Protein AF-A0A2I1EZ28-F1 (afdb_monomer_lite)

Organism: NCBI:txid588596

Secondary structure (DSSP, 8-state):
-PPBS-GGGSS---TT-SSEETTTTEEEETTEEEEE-TT-SB---S--EEEEE-S-------

Radius of gyration: 11.48 Å; chains: 1; bounding box: 29×25×26 Å

Structure (mmCIF, N/CA/C/O backbone):
data_AF-A0A2I1EZ28-F1
#
_entry.id   AF-A0A2I1EZ28-F1
#
loop_
_atom_site.group_PDB
_atom_site.id
_atom_site.type_symbol
_atom_site.label_atom_id
_atom_site.label_alt_id
_atom_site.label_comp_id
_atom_site.label_asym_id
_atom_site.label_entity_id
_atom_site.label_seq_id
_atom_site.pdbx_PDB_ins_code
_atom_site.Cartn_x
_atom_site.Cartn_y
_atom_site.Cartn_z
_atom_site.occupancy
_atom_site.B_iso_or_equiv
_atom_site.auth_seq_id
_atom_site.auth_comp_id
_atom_site.auth_asym_id
_atom_site.auth_atom_id
_atom_site.pdbx_PDB_model_num
ATOM 1 N N . MET A 1 1 ? -5.060 10.501 -6.396 1.00 62.47 1 MET A N 1
ATOM 2 C CA . MET A 1 1 ? -4.648 9.208 -6.985 1.00 62.47 1 MET A CA 1
ATOM 3 C C . MET A 1 1 ? -3.547 9.455 -7.995 1.00 62.47 1 MET A C 1
ATOM 5 O O . MET A 1 1 ? -3.669 10.381 -8.787 1.00 62.47 1 MET A O 1
ATOM 9 N N . SER A 1 2 ? -2.494 8.648 -7.949 1.00 83.06 2 SER A N 1
ATOM 10 C CA . SER A 1 2 ? -1.437 8.617 -8.962 1.00 83.06 2 SER A CA 1
ATOM 11 C C . SER A 1 2 ? -1.728 7.532 -9.995 1.00 83.06 2 SER A C 1
ATOM 13 O O . SER A 1 2 ? -2.350 6.527 -9.650 1.00 83.06 2 SER A O 1
ATOM 15 N N . ARG A 1 3 ? -1.279 7.693 -11.245 1.00 91.31 3 ARG A N 1
ATOM 16 C CA . ARG A 1 3 ? -1.405 6.620 -12.245 1.00 91.31 3 ARG A CA 1
ATOM 17 C C . ARG A 1 3 ? -0.406 5.498 -11.985 1.00 91.31 3 ARG A C 1
ATOM 19 O O . ARG A 1 3 ? 0.678 5.743 -11.467 1.00 91.31 3 ARG A O 1
ATOM 26 N N . VAL A 1 4 ? -0.774 4.281 -12.381 1.00 93.00 4 VAL A N 1
ATOM 27 C CA . VAL A 1 4 ? 0.143 3.135 -12.437 1.00 93.00 4 VAL A CA 1
ATOM 28 C C . VAL A 1 4 ? 1.144 3.367 -13.569 1.00 93.00 4 VAL A C 1
ATOM 30 O O . VAL A 1 4 ? 0.735 3.650 -14.693 1.00 93.00 4 VAL A O 1
ATOM 33 N N . ILE A 1 5 ? 2.435 3.196 -13.289 1.00 94.69 5 ILE A N 1
ATOM 34 C CA . ILE A 1 5 ? 3.498 3.175 -14.308 1.00 94.69 5 ILE A CA 1
ATOM 35 C C . ILE A 1 5 ? 4.061 1.765 -14.520 1.00 94.69 5 ILE A C 1
ATOM 37 O O . ILE A 1 5 ? 4.479 1.435 -15.627 1.00 94.69 5 ILE A O 1
ATOM 41 N N . ASN A 1 6 ? 3.984 0.895 -13.505 1.00 92.00 6 ASN A N 1
ATOM 42 C CA . ASN A 1 6 ? 4.341 -0.518 -13.617 1.00 92.00 6 ASN A CA 1
ATOM 43 C C . ASN A 1 6 ? 3.111 -1.423 -13.458 1.00 92.00 6 ASN A C 1
ATOM 45 O O . ASN A 1 6 ? 2.777 -1.878 -12.363 1.00 92.00 6 ASN A O 1
ATOM 49 N N . TYR A 1 7 ? 2.457 -1.731 -14.578 1.00 92.94 7 TYR A N 1
ATOM 50 C CA . TYR A 1 7 ? 1.227 -2.530 -14.606 1.00 92.94 7 TYR A CA 1
ATOM 51 C C . TYR A 1 7 ? 1.381 -3.936 -14.016 1.00 92.94 7 TYR A C 1
ATOM 53 O O . TYR A 1 7 ? 0.441 -4.452 -13.420 1.00 92.94 7 TYR A O 1
ATOM 61 N N . SER A 1 8 ? 2.574 -4.535 -14.105 1.00 92.06 8 SER A N 1
ATOM 62 C CA . SER A 1 8 ? 2.839 -5.866 -13.535 1.00 92.06 8 SER A CA 1
ATOM 63 C C . SER A 1 8 ? 2.839 -5.886 -12.002 1.00 92.06 8 SER A C 1
ATOM 65 O O . SER A 1 8 ? 2.811 -6.954 -11.392 1.00 92.06 8 SER A O 1
ATOM 67 N N . LYS A 1 9 ? 2.895 -4.702 -11.381 1.00 90.06 9 LYS A N 1
ATOM 68 C CA . LYS A 1 9 ? 2.928 -4.490 -9.933 1.00 90.06 9 LYS A CA 1
ATOM 69 C C . LYS A 1 9 ? 1.768 -3.617 -9.449 1.00 90.06 9 LYS A C 1
ATOM 71 O O . LYS A 1 9 ? 1.836 -3.121 -8.333 1.00 90.06 9 LYS A O 1
ATOM 76 N N . ALA A 1 10 ? 0.723 -3.423 -10.257 1.00 91.25 10 ALA A N 1
ATOM 77 C CA . ALA A 1 10 ? -0.404 -2.559 -9.902 1.00 91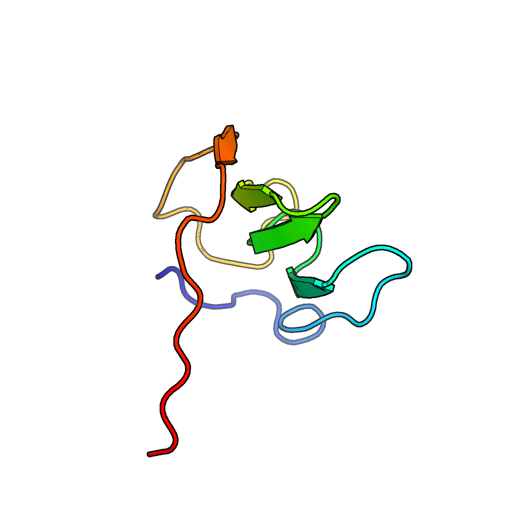.25 10 ALA A CA 1
ATOM 78 C C . ALA A 1 10 ? -1.194 -3.092 -8.699 1.00 91.25 10 ALA A C 1
ATOM 80 O O . ALA A 1 10 ? -1.552 -2.351 -7.797 1.00 91.25 10 ALA A O 1
ATOM 81 N N . VAL A 1 11 ? -1.453 -4.395 -8.659 1.00 92.06 11 VAL A N 1
ATOM 82 C CA . VAL A 1 11 ? -2.080 -5.054 -7.511 1.00 92.06 11 VAL A CA 1
ATOM 83 C C . VAL A 1 11 ? -1.242 -6.270 -7.191 1.00 92.06 11 VAL A C 1
ATOM 85 O O . VAL A 1 11 ? -0.885 -7.031 -8.091 1.00 92.06 11 VAL A O 1
ATOM 88 N N . LEU A 1 12 ? -0.880 -6.419 -5.925 1.00 89.81 12 LEU A N 1
ATOM 89 C CA . LEU A 1 12 ? -0.088 -7.547 -5.468 1.00 89.81 12 LEU A CA 1
ATOM 90 C C . LEU A 1 12 ? -0.846 -8.286 -4.385 1.00 89.81 12 LEU A C 1
ATOM 92 O O . LEU A 1 12 ? -1.367 -7.680 -3.457 1.00 89.81 12 LEU A O 1
ATOM 96 N N . ASP A 1 13 ? -0.841 -9.602 -4.490 1.00 88.12 13 ASP A N 1
ATOM 97 C CA . ASP A 1 13 ? -1.114 -10.453 -3.348 1.00 88.12 13 ASP A CA 1
ATOM 98 C C . ASP A 1 13 ? 0.215 -10.653 -2.609 1.00 88.12 13 ASP A C 1
ATOM 100 O O . ASP A 1 13 ? 1.196 -11.125 -3.194 1.00 88.12 13 ASP A O 1
ATOM 104 N N . TYR A 1 14 ? 0.306 -10.163 -1.375 1.00 86.50 14 TYR A N 1
ATOM 105 C CA . TYR A 1 14 ? 1.530 -10.220 -0.582 1.00 86.50 14 TYR A CA 1
ATOM 106 C C . TYR A 1 14 ? 1.202 -10.565 0.862 1.00 86.50 14 TYR A C 1
ATOM 108 O O . TYR A 1 14 ? 0.453 -9.830 1.513 1.00 86.50 14 TYR A O 1
ATOM 116 N N . ASP A 1 15 ? 1.835 -11.627 1.367 1.00 81.62 15 ASP A N 1
ATOM 117 C CA . ASP A 1 15 ? 1.620 -12.130 2.720 1.00 81.62 15 ASP A CA 1
ATOM 118 C C . ASP A 1 15 ? 1.705 -10.999 3.754 1.00 81.62 15 ASP A C 1
ATOM 120 O O . ASP A 1 15 ? 2.657 -10.211 3.792 1.00 81.62 15 ASP A O 1
ATOM 124 N N . HIS A 1 16 ? 0.672 -10.931 4.597 1.00 83.56 16 HIS A N 1
ATOM 125 C CA . HIS A 1 16 ? 0.468 -9.921 5.643 1.00 83.56 16 HIS A CA 1
ATOM 126 C C . HIS A 1 16 ? 0.048 -8.519 5.169 1.00 83.56 16 HIS A C 1
ATOM 128 O O . HIS A 1 16 ? 0.080 -7.579 5.966 1.00 83.56 16 HIS A O 1
ATOM 134 N N . SER A 1 17 ? -0.371 -8.363 3.911 1.00 89.50 17 SER A N 1
ATOM 135 C CA . SER A 1 17 ? -1.086 -7.162 3.459 1.00 89.50 17 SER A CA 1
ATOM 136 C C . SER A 1 17 ? -2.597 -7.403 3.466 1.00 89.50 17 SER A C 1
ATOM 138 O O . SER A 1 17 ? -3.040 -8.518 3.217 1.00 89.50 17 SER A O 1
ATOM 140 N N . GLY A 1 18 ? -3.386 -6.360 3.734 1.00 91.12 18 GLY A N 1
ATOM 141 C CA . GLY A 1 18 ? -4.825 -6.367 3.452 1.00 91.12 18 GLY A CA 1
ATOM 142 C C . GLY A 1 18 ? -5.054 -6.197 1.950 1.00 91.12 18 GLY A C 1
ATOM 143 O O . GLY A 1 18 ? -4.892 -7.130 1.174 1.00 91.12 18 GLY A O 1
ATOM 144 N N . PHE A 1 19 ? -5.356 -4.973 1.516 1.00 92.31 19 PHE A N 1
ATOM 145 C CA . PHE A 1 19 ? -5.200 -4.592 0.109 1.00 92.31 19 PHE A CA 1
ATOM 146 C C . PHE A 1 19 ? -3.775 -4.100 -0.169 1.00 92.31 19 PHE A C 1
ATOM 148 O O 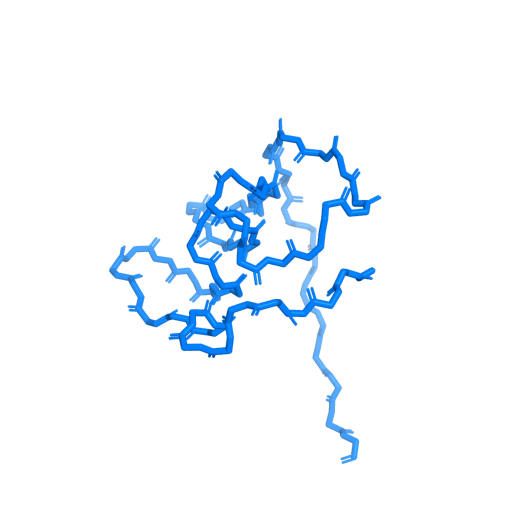. PHE A 1 19 ? -3.110 -3.552 0.715 1.00 92.31 19 PHE A O 1
ATOM 155 N N . ASN A 1 20 ? -3.307 -4.251 -1.408 1.00 93.50 20 ASN A N 1
ATOM 156 C CA . ASN A 1 20 ? -1.973 -3.815 -1.806 1.00 93.50 20 ASN A CA 1
ATOM 157 C C . ASN A 1 20 ? -1.952 -3.372 -3.277 1.00 93.50 20 ASN A C 1
ATOM 159 O O . ASN A 1 20 ? -1.909 -4.180 -4.206 1.00 93.50 20 ASN A O 1
ATOM 163 N N . PHE A 1 21 ? -1.991 -2.056 -3.466 1.00 92.50 21 PHE A N 1
ATOM 164 C CA . PHE A 1 21 ? -1.912 -1.367 -4.749 1.00 92.50 21 PHE A CA 1
ATOM 165 C C . PHE A 1 21 ? -0.451 -1.035 -5.048 1.00 92.50 21 PHE A C 1
ATOM 167 O O . PHE A 1 21 ? -0.006 0.107 -4.927 1.00 92.50 21 PHE A O 1
ATOM 174 N N . GLY A 1 22 ? 0.314 -2.083 -5.343 1.00 89.81 22 GLY A N 1
ATOM 175 C CA . GLY A 1 22 ? 1.760 -2.031 -5.490 1.00 89.81 22 GLY A CA 1
ATOM 176 C C . GLY A 1 22 ? 2.474 -1.972 -4.148 1.00 89.81 22 GLY A C 1
ATOM 177 O O . GLY A 1 22 ? 2.331 -1.037 -3.354 1.00 89.81 22 GLY A O 1
ATOM 178 N N . ARG A 1 23 ? 3.302 -2.990 -3.897 1.00 83.62 23 ARG A N 1
ATOM 179 C CA . ARG A 1 23 ? 4.136 -3.046 -2.697 1.00 83.62 23 ARG A CA 1
ATOM 180 C C . ARG A 1 23 ? 5.020 -1.813 -2.712 1.00 83.62 23 ARG A C 1
ATOM 182 O O . ARG A 1 23 ? 5.589 -1.504 -3.753 1.00 83.62 23 ARG A O 1
ATOM 189 N N . GLY A 1 24 ? 5.095 -1.135 -1.565 1.00 86.81 24 GLY A N 1
ATOM 190 C CA . GLY A 1 24 ? 5.756 0.166 -1.428 1.00 86.81 24 GLY A CA 1
ATOM 191 C C . GLY A 1 24 ? 5.253 1.204 -2.433 1.00 86.81 24 GLY A C 1
ATOM 192 O O . GLY A 1 24 ? 6.070 1.942 -2.982 1.00 86.81 24 GLY A O 1
ATOM 193 N N . SER A 1 25 ? 3.930 1.220 -2.654 1.00 90.88 25 SER A N 1
ATOM 194 C CA . SER A 1 25 ? 3.143 2.326 -3.222 1.00 90.88 25 SER A CA 1
ATOM 195 C C . SER A 1 25 ? 1.970 2.692 -2.294 1.00 90.88 25 SER A C 1
ATOM 197 O O . SER A 1 25 ? 1.982 3.742 -1.647 1.00 90.88 25 SER A O 1
ATOM 199 N N . LEU A 1 26 ? 0.970 1.814 -2.178 1.00 92.50 26 LEU A N 1
ATOM 200 C CA . LEU A 1 26 ? -0.180 2.013 -1.290 1.00 92.50 26 LEU A CA 1
ATOM 201 C C . LEU A 1 26 ? -0.712 0.662 -0.811 1.00 92.50 26 LEU A C 1
ATOM 203 O O . LEU A 1 26 ? -1.262 -0.103 -1.600 1.00 92.50 26 LEU A O 1
ATOM 207 N N . PHE A 1 27 ? -0.578 0.348 0.474 1.00 92.88 27 PHE A N 1
ATOM 208 C CA . PHE A 1 27 ? -1.058 -0.934 0.993 1.00 92.88 27 PHE A CA 1
ATOM 209 C C . PHE A 1 27 ? -1.500 -0.856 2.447 1.00 92.88 27 PHE A C 1
ATOM 211 O O . PHE A 1 27 ? -1.070 0.011 3.203 1.00 92.88 27 PHE A O 1
ATOM 218 N N . MET A 1 28 ? -2.349 -1.797 2.841 1.00 94.75 28 MET A N 1
ATOM 219 C CA . MET A 1 28 ? -2.771 -1.973 4.221 1.00 94.75 28 MET A CA 1
ATOM 220 C C . MET A 1 28 ? -1.886 -3.006 4.913 1.00 94.75 28 MET A C 1
ATOM 222 O O . MET A 1 28 ? -1.688 -4.100 4.385 1.00 94.75 28 MET A O 1
ATOM 226 N N . LYS A 1 29 ? -1.401 -2.690 6.113 1.00 93.06 29 LYS A N 1
ATOM 227 C CA . LYS A 1 29 ? -0.698 -3.626 6.999 1.00 93.06 29 LYS A CA 1
ATOM 228 C C . LYS A 1 29 ? -0.989 -3.271 8.453 1.00 93.06 29 LYS A C 1
ATOM 230 O O . LYS A 1 29 ? -1.033 -2.094 8.792 1.00 93.06 29 LYS A O 1
ATOM 235 N N . ASP A 1 30 ? -1.185 -4.280 9.303 1.00 93.38 30 ASP A N 1
ATOM 236 C CA . ASP A 1 30 ? -1.427 -4.104 10.745 1.00 93.38 30 ASP A CA 1
ATOM 237 C C . ASP A 1 30 ? -2.559 -3.098 11.047 1.00 93.38 30 ASP A C 1
ATOM 239 O O . ASP A 1 30 ? -2.448 -2.262 11.940 1.00 93.38 30 ASP A O 1
ATOM 243 N N . GLN A 1 31 ? -3.647 -3.160 10.265 1.00 92.25 31 GLN A N 1
ATOM 244 C CA . GLN A 1 31 ? -4.805 -2.250 10.346 1.00 92.25 31 GLN A CA 1
ATOM 245 C C . GLN A 1 31 ? -4.491 -0.763 10.079 1.00 92.25 31 GLN A C 1
ATOM 247 O O . GLN A 1 31 ? -5.301 0.113 10.374 1.00 92.25 31 GLN A O 1
ATOM 252 N N 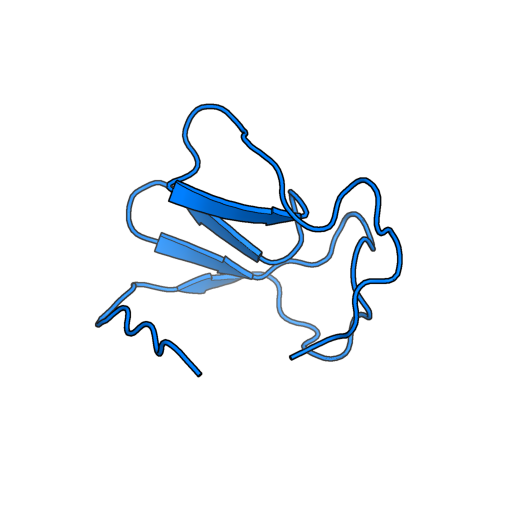. LYS A 1 32 ? -3.334 -0.470 9.479 1.00 95.44 32 LYS A N 1
ATOM 253 C CA . LYS A 1 32 ? -2.918 0.871 9.060 1.00 95.44 32 LYS A CA 1
ATOM 254 C C . LYS A 1 32 ? -2.764 0.949 7.552 1.00 95.44 32 LYS A C 1
ATOM 256 O O . LYS A 1 32 ? -2.463 -0.046 6.890 1.00 95.44 32 LYS A O 1
ATOM 261 N N . LEU A 1 33 ? -2.936 2.153 7.022 1.00 94.75 33 LEU A N 1
ATOM 262 C CA . LEU A 1 33 ? -2.659 2.476 5.634 1.00 94.75 33 LEU A CA 1
ATOM 263 C C . LEU A 1 33 ? -1.226 2.977 5.512 1.00 94.75 33 LEU A C 1
ATOM 265 O O . LEU A 1 33 ? -0.842 3.940 6.173 1.00 94.75 33 LEU A O 1
ATOM 269 N N . TYR A 1 34 ? -0.453 2.349 4.639 1.00 93.12 34 TYR A N 1
ATOM 270 C CA . TYR A 1 34 ? 0.876 2.806 4.292 1.00 93.12 34 TYR A CA 1
ATOM 271 C C . TYR A 1 34 ? 0.865 3.454 2.914 1.00 93.12 34 TYR A C 1
ATOM 273 O O . TYR A 1 34 ? 0.497 2.819 1.922 1.00 93.12 34 TYR A O 1
ATOM 281 N N . VAL A 1 35 ? 1.279 4.719 2.874 1.00 92.38 35 VAL A N 1
ATOM 282 C CA . VAL A 1 35 ? 1.420 5.510 1.650 1.00 92.38 35 VAL A CA 1
ATOM 283 C C . VAL A 1 35 ? 2.894 5.833 1.496 1.00 92.38 35 VAL A C 1
ATOM 285 O O . VAL A 1 35 ? 3.466 6.596 2.271 1.00 92.38 35 VAL A O 1
ATOM 288 N N . ASN A 1 36 ? 3.521 5.211 0.514 1.00 86.50 36 ASN A N 1
ATOM 289 C CA . ASN A 1 36 ? 4.939 5.359 0.235 1.00 86.50 36 ASN A CA 1
ATOM 290 C C . ASN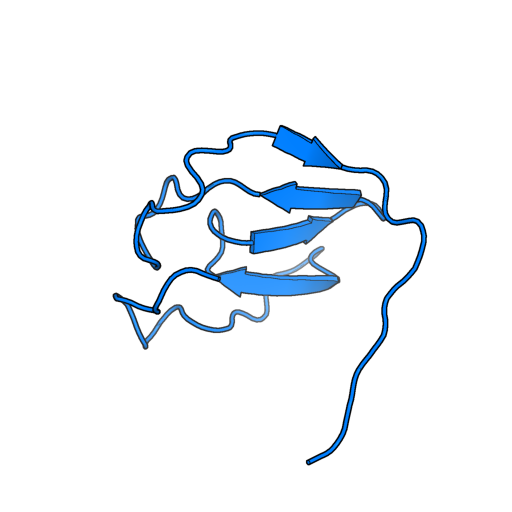 A 1 36 ? 5.135 4.862 -1.181 1.00 86.50 36 ASN A C 1
ATOM 292 O O . ASN A 1 36 ? 4.820 3.711 -1.386 1.00 86.50 36 ASN A O 1
ATOM 296 N N . ASN A 1 37 ? 5.689 5.649 -2.100 1.00 87.75 37 ASN A N 1
ATOM 297 C CA . ASN A 1 37 ? 5.941 5.231 -3.482 1.00 87.75 37 ASN A CA 1
ATOM 298 C C . ASN A 1 37 ? 7.423 4.914 -3.781 1.00 87.75 37 ASN A C 1
ATOM 300 O O . ASN A 1 37 ? 7.941 5.297 -4.827 1.00 87.75 37 ASN A O 1
ATOM 304 N N . CYS A 1 38 ? 8.129 4.238 -2.870 1.00 89.75 38 CYS A N 1
ATOM 305 C CA . CYS A 1 38 ? 9.576 4.000 -2.969 1.00 89.75 38 CYS A CA 1
ATOM 306 C C . CYS A 1 38 ? 10.006 3.055 -4.097 1.00 89.75 38 CYS A C 1
ATOM 308 O O . CYS A 1 38 ? 11.167 3.091 -4.492 1.00 89.75 38 CYS A O 1
ATOM 310 N N . TYR A 1 39 ? 9.111 2.200 -4.594 1.00 89.56 39 TYR A N 1
ATOM 311 C CA . TYR A 1 39 ? 9.410 1.324 -5.733 1.00 89.56 39 TYR A CA 1
ATOM 312 C C . TYR A 1 39 ? 8.958 1.904 -7.072 1.00 89.56 39 TYR A C 1
ATOM 314 O O . TYR A 1 39 ? 9.099 1.226 -8.086 1.00 89.56 39 TYR A O 1
ATOM 322 N N . GLU A 1 40 ? 8.396 3.119 -7.071 1.00 90.31 40 GLU A N 1
ATOM 323 C CA . GLU A 1 40 ? 8.008 3.834 -8.289 1.00 90.31 40 GLU A CA 1
ATOM 324 C C . GLU A 1 40 ? 7.116 2.975 -9.206 1.00 90.31 40 GLU A C 1
ATOM 326 O O . GLU A 1 40 ? 7.274 2.936 -10.421 1.00 90.31 40 GLU A O 1
ATOM 331 N N . ASN A 1 41 ? 6.162 2.238 -8.624 1.00 91.25 41 ASN A N 1
ATOM 332 C CA . ASN A 1 41 ? 5.163 1.505 -9.413 1.00 91.25 41 ASN A CA 1
ATOM 333 C C . ASN A 1 41 ? 4.013 2.421 -9.865 1.00 91.25 41 ASN A C 1
ATOM 335 O O . ASN A 1 41 ? 3.264 2.076 -10.784 1.00 91.25 41 ASN A O 1
ATOM 339 N N . TYR A 1 42 ? 3.903 3.595 -9.240 1.00 92.62 42 TYR A N 1
ATOM 340 C CA . TYR A 1 42 ? 2.940 4.651 -9.529 1.00 92.62 42 TYR A CA 1
ATOM 341 C C . TYR A 1 42 ? 3.667 5.982 -9.755 1.00 92.62 42 TYR A C 1
ATOM 343 O O . TYR A 1 42 ? 4.818 6.146 -9.357 1.00 92.62 42 TYR A O 1
ATOM 351 N N . GLU A 1 43 ? 2.997 6.964 -10.352 1.00 93.00 43 GLU A N 1
ATOM 352 C CA . GLU A 1 43 ? 3.485 8.348 -10.364 1.00 93.00 43 GLU A CA 1
ATOM 353 C C . GLU A 1 43 ? 3.633 8.882 -8.925 1.00 93.00 43 GLU A C 1
ATOM 355 O O . GLU A 1 43 ? 2.801 8.616 -8.052 1.00 93.00 43 GLU A O 1
ATOM 360 N N . ASN A 1 44 ? 4.662 9.681 -8.646 1.00 88.38 44 ASN A N 1
ATOM 361 C CA . ASN A 1 44 ? 4.906 10.201 -7.297 1.00 88.38 44 ASN A CA 1
ATOM 362 C C . ASN A 1 44 ? 4.200 11.546 -7.030 1.00 88.38 44 ASN A C 1
ATOM 364 O O . ASN A 1 44 ? 4.815 12.494 -6.551 1.00 88.38 44 ASN A O 1
ATOM 368 N N . ASN A 1 45 ? 2.906 11.639 -7.352 1.00 88.31 45 ASN A N 1
ATOM 369 C CA . ASN A 1 45 ? 2.138 12.885 -7.216 1.00 88.31 45 ASN A CA 1
ATOM 370 C C . ASN A 1 45 ? 1.744 13.193 -5.761 1.00 88.31 45 ASN A C 1
ATOM 372 O O . ASN A 1 45 ? 1.501 14.347 -5.430 1.00 88.31 45 ASN A O 1
ATOM 376 N N . LEU A 1 46 ? 1.649 12.169 -4.902 1.00 84.38 46 LEU A N 1
ATOM 377 C CA . LEU A 1 46 ? 1.292 12.343 -3.490 1.00 84.38 46 LEU A CA 1
ATOM 378 C C . LEU A 1 46 ? 2.478 12.805 -2.636 1.00 84.38 46 LEU A C 1
ATOM 380 O O . LEU A 1 46 ? 2.255 13.529 -1.678 1.00 84.38 46 LEU A O 1
ATOM 384 N N . GLN A 1 47 ? 3.711 12.397 -2.970 1.00 88.06 47 GLN A N 1
ATOM 385 C CA . GLN A 1 47 ? 4.939 12.757 -2.238 1.00 88.06 47 GLN A CA 1
ATOM 386 C C . GLN A 1 47 ? 4.872 12.500 -0.718 1.00 88.06 47 GLN A C 1
ATOM 388 O O . GLN A 1 47 ? 5.505 13.194 0.074 1.00 88.06 47 GLN A O 1
ATOM 393 N N . ILE A 1 48 ? 4.109 11.484 -0.310 1.00 88.12 48 ILE A N 1
ATOM 394 C CA . ILE A 1 48 ? 3.929 11.085 1.088 1.00 88.12 48 ILE A CA 1
ATOM 395 C C . ILE A 1 48 ? 4.748 9.823 1.363 1.00 88.12 48 ILE A C 1
ATOM 397 O O . ILE A 1 48 ? 4.825 8.920 0.525 1.00 88.12 48 ILE A O 1
ATOM 401 N N . TYR A 1 49 ? 5.331 9.772 2.557 1.00 90.69 49 TYR A N 1
ATOM 402 C CA . TYR A 1 49 ? 5.996 8.602 3.115 1.00 90.69 49 TYR A CA 1
ATOM 403 C C . TYR A 1 49 ? 5.572 8.456 4.577 1.00 90.69 49 TYR A C 1
ATOM 405 O O . TYR A 1 49 ? 6.251 8.958 5.471 1.00 90.69 49 TYR A O 1
ATOM 413 N N . ASP A 1 50 ? 4.412 7.845 4.824 1.00 94.56 50 ASP A N 1
ATOM 414 C CA . ASP A 1 50 ? 3.855 7.792 6.179 1.00 94.56 50 ASP A CA 1
ATOM 415 C C . ASP A 1 50 ? 2.847 6.649 6.403 1.00 94.56 50 ASP A C 1
ATOM 417 O O . ASP A 1 50 ? 2.407 5.966 5.470 1.00 94.56 50 ASP A O 1
ATOM 421 N N . TRP A 1 51 ? 2.499 6.453 7.675 1.00 95.38 51 TRP A N 1
ATOM 422 C CA . TRP A 1 51 ? 1.506 5.511 8.174 1.00 95.38 51 TRP A CA 1
ATOM 423 C C . TRP A 1 51 ? 0.286 6.251 8.714 1.00 95.38 51 TRP A C 1
ATOM 425 O O . TRP A 1 51 ? 0.397 7.095 9.600 1.00 95.38 51 TRP A O 1
ATOM 435 N N . PHE A 1 52 ? -0.896 5.846 8.267 1.00 95.88 52 PHE A N 1
ATOM 436 C CA . PHE A 1 52 ? -2.162 6.431 8.689 1.00 95.88 52 PHE A CA 1
ATOM 437 C C . PHE A 1 52 ? -3.026 5.385 9.389 1.00 95.88 52 PHE A C 1
ATOM 439 O O . PHE A 1 52 ? -3.069 4.219 8.987 1.00 95.88 52 PHE A O 1
ATOM 446 N N . ASN A 1 53 ? -3.731 5.804 10.439 1.00 97.81 53 ASN A N 1
ATOM 447 C CA . ASN A 1 53 ? -4.809 4.994 10.996 1.00 97.81 53 ASN A CA 1
ATOM 448 C C . ASN A 1 53 ? -5.987 5.011 10.018 1.00 97.81 53 ASN A C 1
ATOM 450 O O . ASN A 1 53 ? -6.277 6.042 9.413 1.00 97.81 53 ASN A O 1
ATOM 454 N N . ILE A 1 54 ? -6.645 3.869 9.858 1.00 96.25 54 ILE A N 1
ATOM 455 C CA . ILE A 1 54 ? -7.826 3.746 9.007 1.00 96.25 54 ILE A CA 1
ATOM 456 C C . ILE A 1 54 ? -9.053 3.981 9.887 1.00 96.25 54 ILE A C 1
ATOM 458 O O . ILE A 1 54 ? -9.266 3.235 10.839 1.00 96.25 54 ILE A O 1
ATOM 462 N N . GLU A 1 55 ? -9.840 5.010 9.577 1.00 97.62 55 GLU A N 1
ATOM 463 C CA . GLU A 1 55 ? -11.134 5.247 10.235 1.00 97.62 55 GLU A CA 1
ATOM 464 C C . GLU A 1 55 ? -12.253 4.444 9.559 1.00 97.62 55 GLU A C 1
ATOM 466 O O . GLU A 1 55 ? -13.038 3.785 10.235 1.00 97.62 55 GLU A O 1
ATOM 471 N N . GLU A 1 56 ? -12.281 4.439 8.224 1.00 96.62 56 GLU A N 1
ATOM 472 C CA . GLU A 1 56 ? -13.292 3.760 7.413 1.00 96.62 56 GLU A CA 1
ATOM 473 C C . GLU A 1 56 ? -12.697 3.309 6.067 1.00 96.62 56 GLU A C 1
ATOM 475 O O . GLU A 1 56 ? -11.751 3.913 5.553 1.00 96.62 56 GLU A O 1
ATOM 480 N N . ILE A 1 57 ? -13.248 2.232 5.496 1.00 93.25 57 ILE A N 1
ATOM 481 C CA . ILE A 1 57 ? -12.989 1.793 4.120 1.00 93.25 57 ILE A CA 1
ATOM 482 C C . ILE A 1 57 ? -14.339 1.656 3.421 1.00 93.25 57 ILE A C 1
ATOM 484 O O . ILE A 1 57 ? -15.180 0.873 3.858 1.00 93.25 57 ILE A O 1
ATOM 488 N N . GLU A 1 58 ? -14.503 2.353 2.301 1.00 95.19 58 GLU A N 1
ATOM 489 C CA . GLU A 1 58 ? -15.691 2.269 1.456 1.00 95.19 58 GLU A CA 1
ATOM 490 C C . GLU A 1 58 ? -15.311 1.802 0.044 1.00 95.19 58 GLU A C 1
ATOM 492 O O . GLU A 1 58 ? -14.252 2.151 -0.488 1.00 95.19 58 GLU A O 1
ATOM 497 N N . THR A 1 59 ? -16.172 0.991 -0.572 1.00 91.88 59 THR A N 1
ATOM 498 C CA . THR A 1 59 ? -15.994 0.498 -1.942 1.00 91.88 59 THR A CA 1
ATOM 499 C C . THR A 1 59 ? -17.278 0.680 -2.731 1.00 91.88 59 THR A C 1
ATOM 501 O O . THR A 1 59 ? -18.352 0.333 -2.243 1.00 91.88 59 THR A O 1
ATOM 504 N N . PHE A 1 60 ? -17.160 1.131 -3.977 1.00 93.69 60 PHE A N 1
ATOM 505 C CA . PHE A 1 60 ? -18.293 1.345 -4.871 1.00 93.69 60 PHE A CA 1
ATOM 506 C C . PHE A 1 60 ? -18.196 0.392 -6.059 1.00 93.69 60 PHE A C 1
ATOM 508 O O . PHE A 1 60 ? -17.126 0.243 -6.651 1.00 93.69 60 PHE A O 1
ATOM 515 N N . ILE A 1 61 ? -19.315 -0.234 -6.416 1.00 94.88 61 ILE A N 1
ATOM 516 C CA . ILE A 1 61 ? -19.454 -0.947 -7.687 1.00 94.88 61 ILE A CA 1
ATOM 517 C C . ILE A 1 61 ? -20.050 0.049 -8.685 1.00 94.88 61 ILE A C 1
ATOM 519 O O . ILE A 1 61 ? -21.039 0.709 -8.361 1.00 94.88 61 ILE A O 1
ATOM 523 N N . VAL A 1 62 ? -19.424 0.176 -9.858 1.00 83.38 62 VAL A N 1
ATOM 524 C CA . VAL A 1 62 ? -19.808 1.115 -10.928 1.00 83.38 62 VAL A CA 1
ATOM 52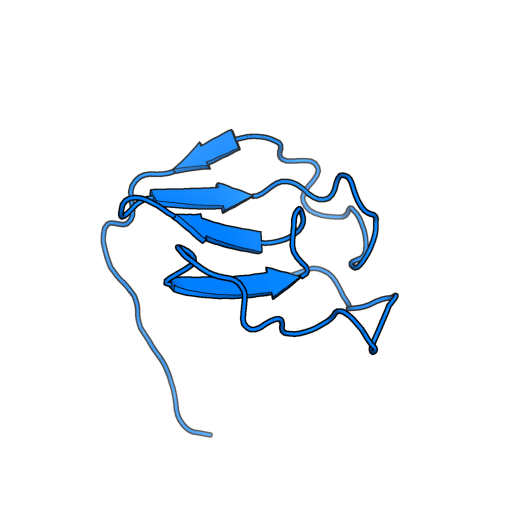5 C C . VAL 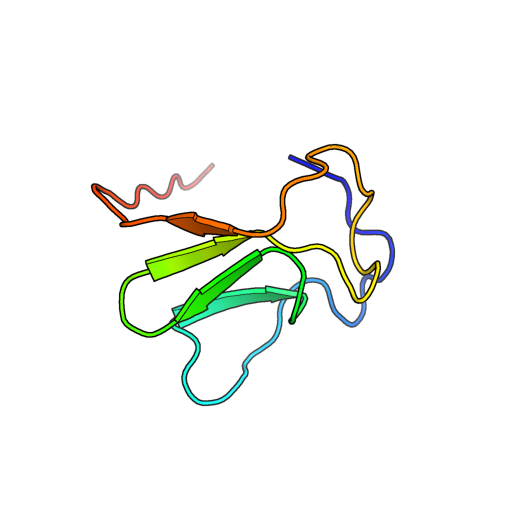A 1 62 ? -20.378 0.351 -12.111 1.00 83.38 62 VAL A C 1
ATOM 527 O O . VAL A 1 62 ? -19.787 -0.699 -12.452 1.00 83.38 62 VAL A O 1
#

Foldseek 3Di:
DFAFPAPVQQWDDDPQWDTPRGDQDWTHHPQKIAHGCVVVRTDCPPVDGDIGHDPDDDDDDD

pLDDT: mean 90.71, std 5.16, range [62.47, 97.81]

Sequence (62 aa):
MSRVINYSKAVLDYDHSGFNFGRGSLFMKDQKLYVNNCYENYENNLQIYDWFNIEEIETFIV